Protein AF-A0A0L0F6Y8-F1 (afdb_monomer)

Organism: NCBI:txid667725

InterPro domains:
  IPR002553 Clathrin/coatomer adaptor, adaptin-like, N-terminal [PF01602] (1-62)
  IPR011989 Armadillo-like helical [G3DSA:1.25.10.10] (1-62)
  IPR016024 Armadillo-type fold [SSF48371] (1-61)
  IPR026739 AP complex subunit beta [PTHR11134] (1-62)

Foldseek 3Di:
DVVVVVVCVVVVVLVVLLVVLLVLLVCLVPPVVCVVVSVVVLVVQCVVVPVSSVVSSVVSVD

Secondary structure (DSSP, 8-state):
-HHHHHHHHHHHHHHHHHHHHHHHHHHHHH-HHHHHHHHHHHHHHHHT--HHHHHHHHHHH-

Radius of gyration: 13.7 Å; Cα contacts (8 Å, |Δi|>4): 36; chains: 1; bounding box: 36×17×35 Å

Mean predicted aligned error: 6.07 Å

Structure (mmCIF, N/CA/C/O backbone):
data_AF-A0A0L0F6Y8-F1
#
_entry.id   AF-A0A0L0F6Y8-F1
#
loop_
_atom_site.group_PDB
_atom_site.id
_atom_site.type_symbol
_atom_site.label_atom_id
_atom_site.label_alt_id
_atom_site.label_comp_id
_atom_site.label_asym_id
_atom_site.label_entity_id
_atom_site.label_seq_id
_atom_site.pdbx_PDB_ins_code
_atom_site.Cartn_x
_atom_site.Cartn_y
_atom_site.Cartn_z
_atom_site.occupancy
_atom_site.B_iso_or_equiv
_atom_site.auth_seq_id
_atom_site.auth_comp_id
_atom_site.auth_asym_id
_atom_site.auth_atom_id
_atom_site.pdbx_PDB_model_num
ATOM 1 N N . VAL A 1 1 ? 23.228 7.222 -22.022 1.00 61.12 1 VAL A N 1
ATOM 2 C CA . VAL A 1 1 ? 22.235 8.324 -22.003 1.00 61.12 1 VAL A CA 1
ATOM 3 C C . VAL A 1 1 ? 20.778 7.858 -22.136 1.00 61.12 1 VAL A C 1
ATOM 5 O O . VAL A 1 1 ? 20.121 7.767 -21.114 1.00 61.12 1 VAL A O 1
ATOM 8 N N . LEU A 1 2 ? 20.244 7.482 -23.315 1.00 65.56 2 LEU A N 1
ATOM 9 C CA . LEU A 1 2 ? 18.824 7.055 -23.460 1.00 65.56 2 LEU A CA 1
ATOM 10 C C . LEU A 1 2 ? 18.444 5.822 -22.613 1.00 65.56 2 LEU A C 1
ATOM 12 O O . LEU A 1 2 ? 17.354 5.751 -22.053 1.00 65.56 2 LEU A O 1
ATOM 16 N N . ARG A 1 3 ? 19.360 4.852 -22.505 1.00 65.38 3 ARG A N 1
ATOM 17 C CA . ARG A 1 3 ? 19.162 3.631 -21.709 1.00 65.38 3 ARG A CA 1
ATOM 18 C C . ARG A 1 3 ? 19.159 3.909 -20.201 1.00 65.38 3 ARG A C 1
ATOM 20 O O . ARG A 1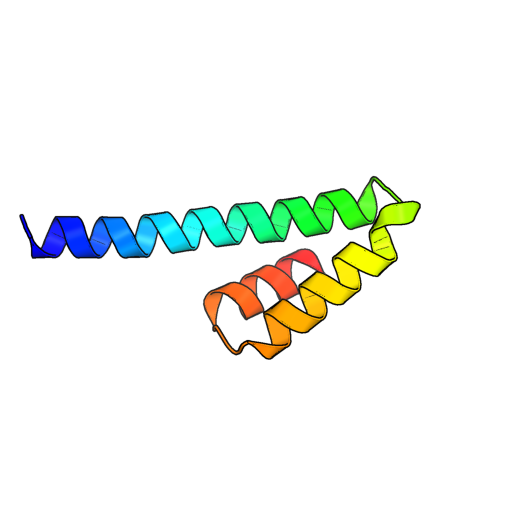 3 ? 18.336 3.332 -19.506 1.00 65.38 3 ARG A O 1
ATOM 27 N N . GLU A 1 4 ? 20.019 4.813 -19.734 1.00 66.88 4 GLU A N 1
ATOM 28 C CA . GLU A 1 4 ? 20.073 5.255 -18.330 1.00 66.88 4 GLU A CA 1
ATOM 29 C C . GLU A 1 4 ? 18.839 6.083 -17.971 1.00 66.88 4 GLU A C 1
ATOM 31 O O . GLU A 1 4 ? 18.198 5.802 -16.970 1.00 66.88 4 GLU A O 1
ATOM 36 N N . LEU A 1 5 ? 18.429 7.026 -18.830 1.00 63.50 5 LEU A N 1
ATOM 37 C CA . LEU A 1 5 ? 17.206 7.814 -18.637 1.00 63.50 5 LEU A CA 1
ATOM 38 C C . LEU A 1 5 ? 15.965 6.920 -18.525 1.00 63.50 5 LEU A C 1
ATOM 40 O O . LEU A 1 5 ? 15.176 7.096 -17.607 1.00 63.50 5 LEU A O 1
ATOM 44 N N . ARG A 1 6 ? 15.827 5.907 -19.394 1.00 58.91 6 ARG A N 1
ATOM 45 C CA . ARG A 1 6 ? 14.728 4.929 -19.317 1.00 58.91 6 ARG A CA 1
ATOM 46 C C . ARG A 1 6 ? 14.753 4.119 -18.017 1.00 58.91 6 ARG A C 1
ATOM 48 O O . ARG A 1 6 ? 13.701 3.800 -17.463 1.00 58.91 6 ARG A O 1
ATOM 55 N N . GLN A 1 7 ? 15.945 3.761 -17.548 1.00 60.19 7 GLN A N 1
ATOM 56 C CA . GLN A 1 7 ? 16.114 2.989 -16.321 1.00 60.19 7 GLN A CA 1
ATOM 57 C C . GLN A 1 7 ? 15.756 3.834 -15.088 1.00 60.19 7 GLN A C 1
ATOM 59 O O . GLN A 1 7 ? 14.999 3.368 -14.240 1.00 60.19 7 GLN A O 1
ATOM 64 N N . TYR A 1 8 ? 16.152 5.111 -15.071 1.00 57.88 8 TYR A N 1
ATOM 65 C CA . TYR A 1 8 ? 15.736 6.070 -14.047 1.00 57.88 8 TYR A CA 1
ATOM 66 C C . TYR A 1 8 ? 14.236 6.366 -14.066 1.00 57.88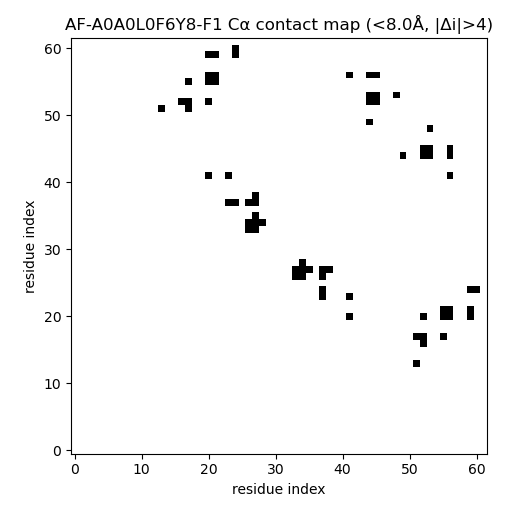 8 TYR A C 1
ATOM 68 O O . TYR A 1 8 ? 13.644 6.442 -12.995 1.00 57.88 8 TYR A O 1
ATOM 76 N N . SER A 1 9 ? 13.599 6.478 -15.239 1.00 59.19 9 SER A N 1
ATOM 77 C CA . SER A 1 9 ? 12.141 6.658 -15.315 1.00 59.19 9 SER A CA 1
ATOM 78 C C . SER A 1 9 ? 11.399 5.503 -14.640 1.00 59.19 9 SER A C 1
ATOM 80 O O . SER A 1 9 ? 10.474 5.729 -13.876 1.00 59.19 9 SER A O 1
ATOM 82 N N . THR A 1 10 ? 11.859 4.268 -14.849 1.00 62.88 10 THR A N 1
ATOM 83 C CA . THR A 1 10 ? 11.170 3.076 -14.331 1.00 62.88 10 THR A CA 1
ATOM 84 C C . THR A 1 10 ? 11.444 2.844 -12.835 1.00 62.88 10 THR A C 1
ATOM 86 O O . THR A 1 10 ? 10.544 2.469 -12.090 1.00 62.88 10 THR A O 1
ATOM 89 N N . GLU A 1 11 ? 12.674 3.074 -12.359 1.00 60.31 11 GLU A N 1
ATOM 90 C CA . GLU A 1 11 ? 13.037 2.904 -10.938 1.00 60.31 11 GLU A CA 1
ATOM 91 C C . GLU A 1 11 ? 12.487 4.023 -10.035 1.00 60.31 11 GLU A C 1
ATOM 93 O O . GLU A 1 11 ? 12.098 3.765 -8.885 1.00 60.31 11 GLU A O 1
ATOM 98 N N . ALA A 1 12 ? 12.410 5.257 -10.550 1.00 62.16 12 ALA A N 1
ATOM 99 C CA . ALA A 1 12 ? 11.777 6.373 -9.850 1.00 62.16 12 ALA A CA 1
ATOM 100 C C . ALA A 1 12 ? 10.287 6.094 -9.597 1.00 62.16 12 ALA A C 1
ATOM 102 O O . ALA A 1 12 ? 9.805 6.294 -8.480 1.00 62.16 12 ALA A O 1
ATOM 103 N N . ASP A 1 13 ? 9.587 5.538 -10.587 1.00 77.75 13 ASP A N 1
ATOM 104 C CA . ASP A 1 13 ? 8.175 5.179 -10.456 1.00 77.75 13 ASP A CA 1
ATOM 105 C C . ASP A 1 13 ? 7.950 4.078 -9.409 1.00 77.75 13 ASP A C 1
ATOM 107 O O . ASP A 1 13 ? 7.031 4.173 -8.597 1.00 77.75 13 ASP A O 1
ATOM 111 N N . ILE A 1 14 ? 8.814 3.058 -9.339 1.00 84.12 14 ILE A N 1
ATOM 112 C CA . ILE A 1 14 ? 8.662 1.964 -8.360 1.00 84.12 14 ILE A CA 1
ATOM 113 C C . ILE A 1 14 ? 8.790 2.480 -6.923 1.00 84.12 14 ILE A C 1
ATOM 115 O O . ILE A 1 14 ? 7.982 2.141 -6.056 1.00 84.12 14 ILE A O 1
ATOM 119 N N . SER A 1 15 ? 9.811 3.291 -6.647 1.00 85.31 15 SER A N 1
ATOM 120 C CA . SER A 1 15 ? 10.055 3.819 -5.299 1.00 85.31 15 SER A CA 1
ATOM 121 C C . SER A 1 15 ? 8.995 4.838 -4.867 1.00 85.31 15 SER A C 1
ATOM 123 O O . SER A 1 15 ? 8.643 4.885 -3.684 1.00 85.31 15 SER A O 1
ATOM 125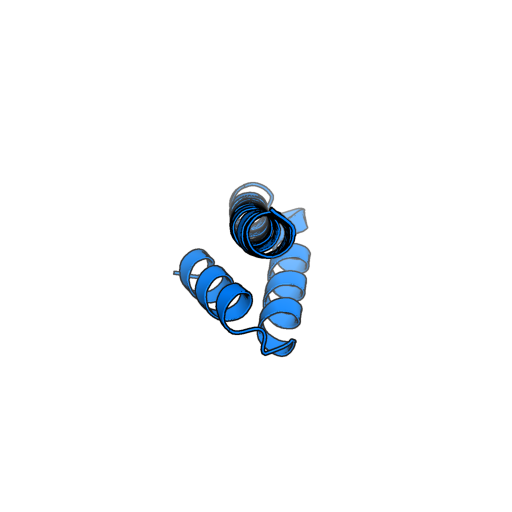 N N . PHE A 1 16 ? 8.430 5.594 -5.812 1.00 86.31 16 PHE A N 1
ATOM 126 C CA . PHE A 1 16 ? 7.259 6.433 -5.572 1.00 86.31 16 PHE A CA 1
ATOM 127 C C . PHE A 1 16 ? 6.023 5.594 -5.228 1.00 86.31 16 PHE A C 1
ATOM 129 O O . PHE A 1 16 ? 5.425 5.805 -4.173 1.00 86.31 16 PHE A O 1
ATOM 136 N N . VAL A 1 17 ? 5.702 4.585 -6.047 1.00 86.69 17 VAL A N 1
ATOM 137 C CA . VAL A 1 17 ? 4.556 3.691 -5.816 1.00 86.69 17 VAL A CA 1
ATOM 138 C C . VAL A 1 17 ? 4.648 3.024 -4.446 1.00 86.69 17 VAL A C 1
ATOM 140 O O . VAL A 1 17 ? 3.656 2.984 -3.722 1.00 86.69 17 VAL A O 1
ATOM 143 N N . ARG A 1 18 ? 5.840 2.576 -4.035 1.00 89.12 18 ARG A N 1
ATOM 144 C CA . ARG A 1 18 ? 6.041 1.994 -2.702 1.00 89.12 18 ARG A CA 1
ATOM 145 C C . ARG A 1 18 ? 5.670 2.953 -1.572 1.00 89.12 18 ARG A C 1
ATOM 147 O O . ARG A 1 18 ? 4.894 2.597 -0.687 1.00 89.12 18 ARG A O 1
ATOM 154 N N . LYS A 1 19 ? 6.171 4.191 -1.630 1.00 90.38 19 LYS A N 1
ATOM 155 C CA . LYS A 1 19 ? 5.849 5.226 -0.635 1.00 90.38 19 LYS A CA 1
ATOM 156 C C . LYS A 1 19 ? 4.357 5.548 -0.615 1.00 90.38 19 LYS A C 1
ATOM 158 O O . LYS A 1 19 ? 3.797 5.694 0.466 1.00 90.38 19 LYS A O 1
ATOM 163 N N . SER A 1 20 ? 3.706 5.609 -1.777 1.00 90.38 20 SER A N 1
ATOM 164 C CA . SER A 1 20 ? 2.260 5.833 -1.867 1.00 90.38 20 SER A CA 1
ATOM 165 C C . SER A 1 20 ? 1.460 4.715 -1.191 1.00 90.38 20 SER A C 1
ATOM 167 O O . SER A 1 20 ? 0.581 5.011 -0.384 1.00 90.38 20 SER A O 1
ATOM 169 N N . VAL A 1 21 ? 1.793 3.443 -1.448 1.00 91.44 21 VAL A N 1
ATOM 170 C CA . VAL A 1 21 ? 1.142 2.286 -0.798 1.00 91.44 21 VAL A CA 1
ATOM 171 C C . VAL A 1 21 ? 1.345 2.326 0.720 1.00 91.44 21 VAL A C 1
ATOM 173 O O . VAL A 1 21 ? 0.404 2.108 1.484 1.00 91.44 21 VAL A O 1
ATOM 176 N N . GLN A 1 22 ? 2.544 2.694 1.172 1.00 92.38 22 GLN A N 1
ATOM 177 C CA . GLN A 1 22 ? 2.847 2.842 2.592 1.00 92.38 22 GLN A CA 1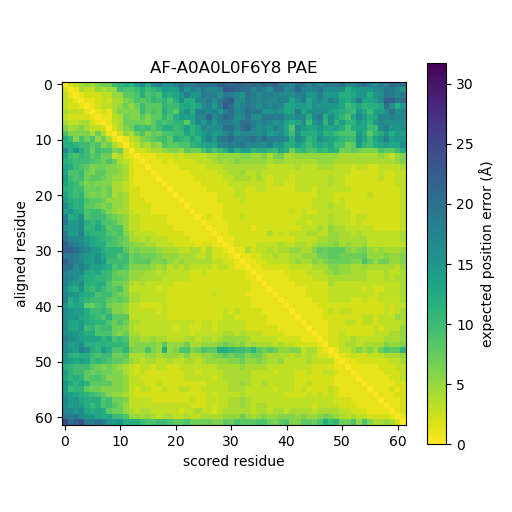
ATOM 178 C C . GLN A 1 22 ? 2.049 3.977 3.252 1.00 92.38 22 GLN A C 1
ATOM 180 O O . GLN A 1 22 ? 1.546 3.812 4.364 1.00 92.38 22 GLN A O 1
ATOM 185 N N . SER A 1 23 ? 1.883 5.115 2.572 1.00 92.88 23 SER A N 1
ATOM 186 C CA . SER A 1 23 ? 1.039 6.212 3.056 1.00 92.88 23 SER A CA 1
ATOM 187 C C . SER A 1 23 ? -0.431 5.807 3.169 1.00 92.88 23 SER A C 1
ATOM 189 O O . SER A 1 23 ? -1.059 6.158 4.163 1.00 92.88 23 SER A O 1
ATOM 191 N N . ILE A 1 24 ? -0.962 5.020 2.224 1.00 91.38 24 ILE A N 1
ATOM 192 C CA . ILE A 1 24 ? -2.334 4.484 2.299 1.00 91.38 24 ILE A CA 1
ATOM 193 C C . ILE A 1 24 ? -2.503 3.617 3.553 1.00 91.38 24 ILE A C 1
ATOM 195 O O . ILE A 1 24 ? -3.462 3.798 4.299 1.00 91.38 24 ILE A O 1
ATOM 199 N N . GLY A 1 25 ? -1.542 2.739 3.849 1.00 91.69 25 GLY A N 1
ATOM 200 C CA . GLY A 1 25 ? -1.566 1.948 5.084 1.00 91.69 25 GLY A CA 1
ATOM 201 C C . GLY A 1 25 ? -1.511 2.790 6.356 1.00 91.69 25 GLY A C 1
ATOM 202 O O . GLY A 1 25 ? -2.261 2.554 7.300 1.00 91.69 25 GLY A O 1
ATOM 203 N N . GLN A 1 26 ? -0.666 3.824 6.384 1.00 92.12 26 GLN A N 1
ATOM 204 C CA . GLN A 1 26 ? -0.619 4.746 7.522 1.00 92.12 26 GLN A CA 1
ATOM 205 C C . GLN A 1 26 ? -1.932 5.515 7.701 1.00 92.12 26 GLN A C 1
ATOM 207 O O . GLN A 1 26 ? -2.342 5.746 8.838 1.00 92.12 26 GLN A O 1
ATOM 212 N N . CYS A 1 27 ? -2.587 5.909 6.607 1.00 91.44 27 CYS A N 1
ATOM 213 C CA . CYS A 1 27 ? -3.915 6.514 6.646 1.00 91.44 27 CYS A CA 1
ATOM 214 C C . CYS A 1 27 ? -4.951 5.538 7.208 1.00 91.44 27 CYS A C 1
ATOM 216 O O . CYS A 1 27 ? -5.723 5.947 8.069 1.00 91.44 27 CYS A O 1
ATOM 218 N N . ALA A 1 28 ? -4.904 4.261 6.816 1.00 90.88 28 ALA A N 1
ATOM 219 C CA . ALA A 1 28 ? -5.799 3.230 7.342 1.00 90.88 28 ALA A CA 1
ATOM 220 C C . ALA A 1 28 ? -5.684 3.061 8.868 1.00 90.88 28 ALA A C 1
ATOM 222 O O . ALA A 1 28 ? -6.686 2.845 9.538 1.00 90.88 28 ALA A O 1
ATOM 223 N N . ILE A 1 29 ? -4.472 3.193 9.424 1.00 89.88 29 ILE A N 1
ATOM 224 C CA . ILE A 1 29 ? -4.222 3.070 10.873 1.00 89.88 29 ILE A CA 1
ATOM 225 C C . ILE A 1 29 ? -4.610 4.347 11.629 1.00 89.88 29 ILE A C 1
ATOM 227 O O . ILE A 1 29 ? -5.109 4.285 12.749 1.00 89.88 29 ILE A O 1
ATOM 231 N N . LYS A 1 30 ? -4.334 5.524 11.057 1.00 92.81 30 LYS A N 1
ATOM 232 C CA . LYS A 1 30 ? -4.516 6.812 11.750 1.00 92.81 30 LYS A CA 1
ATOM 233 C C . LYS A 1 30 ? -5.927 7.383 11.625 1.00 92.81 30 LYS A C 1
ATOM 235 O O . LYS A 1 30 ? -6.304 8.213 12.446 1.00 92.81 30 LYS A O 1
ATOM 240 N N . ILE A 1 31 ? -6.667 7.012 10.582 1.00 92.94 31 ILE A N 1
ATOM 241 C CA . ILE A 1 31 ? -7.968 7.589 10.238 1.00 92.94 31 ILE A CA 1
ATOM 242 C C . ILE A 1 31 ? -8.987 6.450 10.141 1.00 92.94 31 ILE A C 1
ATOM 244 O O . ILE A 1 31 ? -9.155 5.859 9.077 1.00 92.94 31 ILE A O 1
ATOM 248 N N . GLU A 1 32 ? -9.702 6.168 11.234 1.00 90.12 32 GLU A N 1
ATOM 249 C CA . GLU A 1 32 ? -10.679 5.064 11.295 1.00 90.12 32 GLU A CA 1
ATOM 250 C C . GLU A 1 32 ? -11.742 5.145 10.192 1.00 90.12 32 GLU A C 1
ATOM 252 O O . GLU A 1 32 ? -12.019 4.153 9.527 1.00 90.12 32 GLU A O 1
ATOM 257 N N . ILE A 1 33 ? -12.282 6.337 9.917 1.00 92.62 33 ILE A N 1
ATOM 258 C CA . ILE A 1 33 ? -13.306 6.526 8.872 1.00 92.62 33 ILE A CA 1
ATOM 259 C C . ILE A 1 33 ? -12.799 6.234 7.451 1.00 92.62 33 ILE A C 1
ATOM 261 O O . ILE A 1 33 ? -13.599 6.016 6.547 1.00 92.62 33 ILE A O 1
ATOM 265 N N . ALA A 1 34 ? -11.481 6.269 7.240 1.00 88.94 34 ALA A N 1
ATOM 266 C CA . ALA A 1 34 ? -10.853 5.992 5.953 1.00 88.94 34 ALA A CA 1
ATOM 267 C C . ALA A 1 34 ? -10.301 4.562 5.878 1.00 88.94 34 ALA A C 1
ATOM 269 O O . ALA A 1 34 ? -9.833 4.161 4.812 1.00 88.94 34 ALA A O 1
ATOM 270 N N . ALA A 1 35 ? -10.344 3.796 6.974 1.00 90.81 35 ALA A N 1
ATOM 271 C CA . ALA A 1 35 ? -9.777 2.455 7.044 1.00 90.81 35 ALA A CA 1
ATOM 272 C C . ALA A 1 35 ? -10.405 1.528 5.998 1.00 90.81 35 ALA A C 1
ATOM 274 O O . ALA A 1 35 ? -9.674 0.923 5.216 1.00 90.81 35 ALA A O 1
ATOM 275 N N . ASP A 1 36 ? -11.736 1.506 5.901 1.00 91.81 36 ASP A N 1
ATOM 276 C CA . ASP A 1 36 ? -12.452 0.659 4.939 1.00 91.81 36 ASP A CA 1
ATOM 277 C C . ASP A 1 36 ? -12.068 0.987 3.488 1.00 91.81 36 ASP A C 1
ATOM 279 O O . ASP A 1 36 ? -11.734 0.093 2.709 1.00 91.81 36 ASP A O 1
ATOM 283 N N . GLN A 1 37 ? -12.011 2.278 3.142 1.00 92.94 37 GLN A N 1
ATOM 284 C CA . GLN A 1 37 ? -11.608 2.737 1.805 1.00 92.94 37 GLN A CA 1
ATOM 285 C C . GLN A 1 37 ? -10.139 2.414 1.499 1.00 92.94 37 GLN A C 1
ATOM 287 O O . GLN A 1 37 ? -9.794 2.031 0.377 1.00 92.94 37 GLN A O 1
ATOM 292 N N . CYS A 1 38 ? -9.254 2.548 2.490 1.00 92.38 38 CYS A N 1
ATOM 293 C CA . CYS A 1 38 ? -7.842 2.210 2.335 1.00 92.38 38 CYS A CA 1
ATOM 294 C C . CYS A 1 38 ? -7.657 0.700 2.133 1.00 92.38 38 CYS A C 1
ATOM 296 O O . CYS A 1 38 ? -6.877 0.296 1.272 1.00 92.38 38 CYS A O 1
ATOM 298 N N . ILE A 1 39 ? -8.392 -0.132 2.875 1.00 91.19 39 ILE A N 1
ATOM 299 C CA . ILE A 1 39 ? -8.351 -1.592 2.742 1.00 91.19 39 ILE A CA 1
ATOM 300 C C . ILE A 1 39 ? -8.902 -2.024 1.376 1.00 91.19 39 ILE A C 1
ATOM 302 O O . ILE A 1 39 ? -8.277 -2.849 0.709 1.00 91.19 39 ILE A O 1
ATOM 306 N N . GLU A 1 40 ? -10.013 -1.445 0.913 1.00 93.44 40 GLU A N 1
ATOM 307 C CA . GLU A 1 40 ? -10.553 -1.713 -0.426 1.00 93.44 40 GLU A CA 1
ATOM 308 C C . GLU A 1 40 ? -9.534 -1.364 -1.521 1.00 93.44 40 GLU A C 1
ATOM 310 O O . GLU A 1 40 ? -9.271 -2.164 -2.422 1.00 93.44 40 GLU A O 1
ATOM 315 N N . THR A 1 41 ? -8.878 -0.208 -1.394 1.00 90.69 41 THR A N 1
ATOM 316 C CA . THR A 1 41 ? -7.828 0.224 -2.326 1.00 90.69 41 THR A CA 1
ATOM 317 C C . THR A 1 41 ? -6.633 -0.736 -2.311 1.00 90.69 41 THR A C 1
ATOM 319 O O . THR A 1 41 ? -6.139 -1.129 -3.369 1.00 90.69 41 THR A O 1
ATOM 322 N N . LEU A 1 42 ? -6.177 -1.175 -1.132 1.00 89.00 42 LEU A N 1
ATOM 323 C CA . LEU A 1 42 ? -5.096 -2.161 -1.006 1.00 89.00 42 LEU A CA 1
ATOM 324 C C . LEU A 1 42 ? -5.481 -3.512 -1.632 1.00 89.00 42 LEU A C 1
ATOM 326 O O . LEU A 1 42 ? -4.656 -4.120 -2.314 1.00 89.00 42 LEU A O 1
ATOM 330 N N . MET A 1 43 ? -6.733 -3.958 -1.482 1.00 90.69 43 MET A N 1
ATOM 331 C CA . MET A 1 43 ? -7.232 -5.174 -2.134 1.00 90.69 43 MET A CA 1
ATOM 332 C C . MET A 1 43 ? -7.220 -5.058 -3.666 1.00 90.69 43 MET A C 1
ATOM 334 O O . MET A 1 43 ? -6.770 -5.981 -4.350 1.00 90.69 43 MET A O 1
ATOM 338 N N . GLN A 1 44 ? -7.644 -3.917 -4.218 1.00 89.75 44 GLN A N 1
ATOM 339 C CA . GLN A 1 44 ? -7.585 -3.661 -5.663 1.00 89.75 44 GLN A CA 1
ATOM 340 C C . GLN A 1 44 ? -6.138 -3.646 -6.180 1.00 89.75 44 GLN A C 1
ATOM 342 O O . GLN A 1 44 ? -5.842 -4.214 -7.233 1.00 89.75 44 GLN A O 1
ATOM 347 N N . LEU A 1 45 ? -5.213 -3.061 -5.416 1.00 86.44 45 LEU A N 1
ATOM 348 C CA . LEU A 1 45 ? -3.791 -3.039 -5.751 1.00 86.44 45 LEU A CA 1
ATOM 349 C C . LEU A 1 45 ? -3.184 -4.446 -5.777 1.00 86.44 45 LEU A C 1
ATOM 351 O O . LEU A 1 45 ? -2.427 -4.762 -6.695 1.00 86.44 45 LEU A O 1
ATOM 355 N N . VAL A 1 46 ? -3.563 -5.329 -4.850 1.00 87.50 46 VAL A N 1
ATOM 356 C CA . VAL A 1 46 ? -3.145 -6.741 -4.885 1.00 87.50 46 VAL A CA 1
ATOM 357 C C . VAL A 1 46 ? -3.716 -7.460 -6.117 1.00 87.50 46 VAL A C 1
ATOM 359 O O . VAL A 1 46 ? -3.015 -8.249 -6.757 1.00 87.50 46 VAL A O 1
ATOM 362 N N . ALA A 1 47 ? -4.952 -7.145 -6.512 1.00 88.12 47 ALA A N 1
ATOM 363 C CA . ALA A 1 47 ? -5.601 -7.737 -7.682 1.00 88.12 47 ALA A CA 1
ATOM 364 C C . ALA A 1 47 ? -4.943 -7.355 -9.024 1.00 88.12 47 ALA A C 1
ATOM 366 O O . ALA A 1 47 ? -5.056 -8.113 -9.988 1.00 88.12 47 ALA A O 1
ATOM 367 N N . THR A 1 48 ? -4.207 -6.236 -9.098 1.00 84.88 48 THR A N 1
ATOM 368 C CA . THR A 1 48 ? -3.503 -5.804 -10.327 1.00 84.88 48 THR A CA 1
ATOM 369 C C . THR A 1 48 ? -2.377 -6.750 -10.765 1.00 84.88 48 THR A C 1
ATOM 371 O O . THR A 1 48 ? -1.927 -6.676 -11.907 1.00 84.88 48 THR A O 1
ATOM 374 N N . LYS A 1 49 ? -1.919 -7.653 -9.879 1.00 77.06 49 LYS A N 1
ATOM 375 C CA . LYS A 1 49 ? -0.814 -8.610 -10.105 1.00 77.06 49 LYS A CA 1
ATOM 376 C C . LYS A 1 49 ?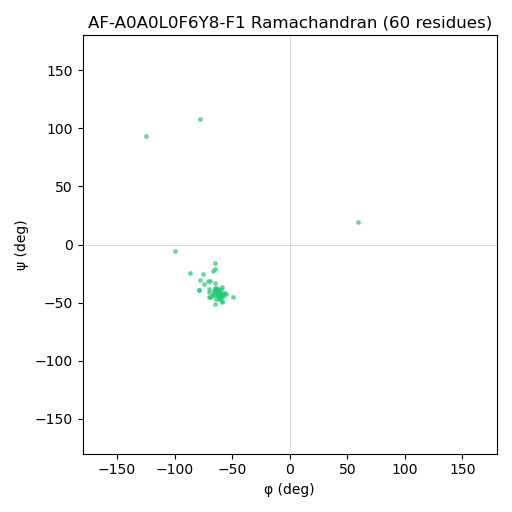 0.535 -7.969 -10.451 1.00 77.06 49 LYS A C 1
ATOM 378 O O . LYS A 1 49 ? 1.434 -8.638 -10.963 1.00 77.06 49 LYS A O 1
ATOM 383 N N . VAL A 1 50 ? 0.720 -6.689 -10.143 1.00 86.62 50 VAL A N 1
ATOM 384 C CA . VAL A 1 50 ? 2.019 -6.032 -10.286 1.00 86.62 50 VAL A CA 1
ATOM 385 C C . VAL A 1 50 ? 2.906 -6.428 -9.104 1.00 86.62 50 VAL A C 1
ATOM 387 O O . VAL A 1 50 ? 2.684 -5.989 -7.979 1.00 86.62 50 VAL A O 1
ATOM 390 N N . ASN A 1 51 ? 3.922 -7.260 -9.349 1.00 85.38 51 ASN A N 1
ATOM 391 C CA . ASN A 1 51 ? 4.722 -7.912 -8.298 1.00 85.38 51 ASN A CA 1
ATOM 392 C C . ASN A 1 51 ? 5.244 -6.964 -7.204 1.00 85.38 51 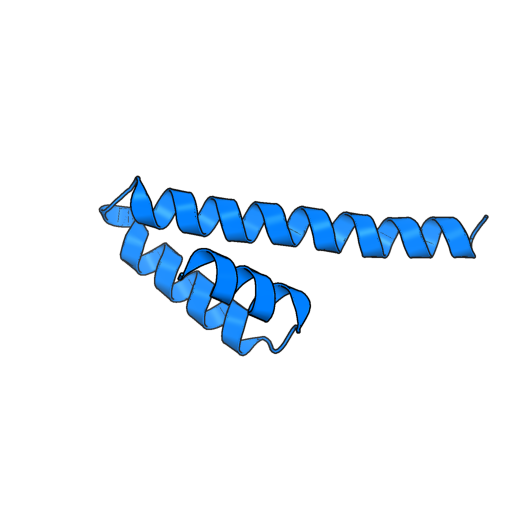ASN A C 1
ATOM 394 O O . ASN A 1 51 ? 5.136 -7.284 -6.023 1.00 85.38 51 ASN A O 1
ATOM 398 N N . TYR A 1 52 ? 5.790 -5.798 -7.56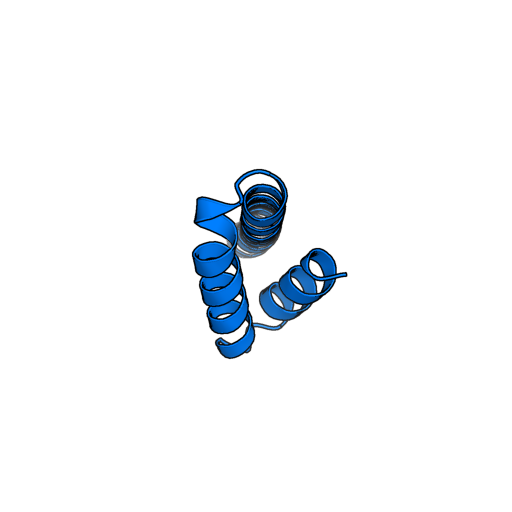8 1.00 86.44 52 TYR A N 1
ATOM 399 C CA . TYR A 1 52 ? 6.329 -4.852 -6.582 1.00 86.44 52 TYR A CA 1
ATOM 400 C C . TYR A 1 52 ? 5.233 -4.167 -5.752 1.00 86.44 52 TYR A C 1
ATOM 402 O O . TYR A 1 52 ? 5.456 -3.889 -4.577 1.00 86.44 52 TYR A O 1
ATOM 410 N N . VAL A 1 53 ? 4.046 -3.941 -6.329 1.00 87.62 53 VAL A N 1
ATOM 411 C CA . VAL A 1 53 ? 2.879 -3.391 -5.619 1.00 87.62 53 VAL A CA 1
ATOM 412 C C . VAL A 1 53 ? 2.331 -4.418 -4.641 1.00 87.62 53 VAL A C 1
ATOM 414 O O . VAL A 1 53 ? 2.078 -4.088 -3.489 1.00 87.62 53 VAL A O 1
ATOM 417 N N . VAL A 1 54 ? 2.204 -5.674 -5.079 1.00 89.44 54 VAL A N 1
ATOM 418 C CA . VAL A 1 54 ? 1.742 -6.784 -4.236 1.00 89.44 54 VAL A CA 1
ATOM 419 C C . VAL A 1 54 ? 2.682 -6.981 -3.044 1.00 89.44 54 VAL A C 1
ATOM 421 O O . VAL A 1 54 ? 2.220 -7.085 -1.912 1.00 89.44 54 VAL A O 1
ATOM 424 N N . GLN A 1 55 ? 4.000 -6.986 -3.272 1.00 87.25 55 GLN A N 1
ATOM 425 C CA . GLN A 1 55 ? 4.989 -7.101 -2.194 1.00 87.25 55 GLN A CA 1
ATOM 426 C C . GLN A 1 55 ? 4.898 -5.951 -1.187 1.00 87.25 55 GLN A C 1
ATOM 428 O O . GLN A 1 55 ? 4.962 -6.186 0.022 1.00 87.25 55 GLN A O 1
ATOM 433 N N . GLU A 1 56 ? 4.745 -4.717 -1.668 1.00 90.56 56 GLU A N 1
ATOM 434 C CA . GLU A 1 56 ? 4.617 -3.567 -0.776 1.00 90.56 56 GLU A CA 1
ATOM 435 C C . GLU A 1 56 ? 3.304 -3.612 0.010 1.00 90.56 56 GLU A C 1
ATOM 437 O O . GLU A 1 56 ? 3.314 -3.437 1.224 1.00 90.56 56 GLU A O 1
ATOM 442 N N . ALA A 1 57 ? 2.188 -3.933 -0.649 1.00 89.31 57 ALA A N 1
ATOM 443 C CA . ALA A 1 57 ? 0.887 -4.066 -0.001 1.00 89.31 57 ALA A CA 1
ATOM 444 C C . ALA A 1 57 ? 0.915 -5.129 1.112 1.00 89.31 57 ALA A C 1
ATOM 446 O O . ALA A 1 57 ? 0.428 -4.874 2.208 1.00 89.31 57 ALA A O 1
ATOM 447 N N . ILE A 1 58 ? 1.561 -6.281 0.883 1.00 88.75 58 ILE A N 1
ATOM 448 C CA . ILE A 1 58 ? 1.760 -7.311 1.920 1.00 88.75 58 ILE A CA 1
ATOM 449 C C . ILE A 1 58 ? 2.606 -6.776 3.083 1.00 88.75 58 ILE A C 1
ATOM 451 O O . ILE A 1 58 ? 2.306 -7.057 4.240 1.00 88.75 58 ILE A O 1
ATOM 455 N N . THR A 1 59 ? 3.654 -6.002 2.791 1.00 90.25 59 THR A N 1
ATOM 456 C CA . THR A 1 59 ? 4.532 -5.420 3.821 1.00 90.25 59 THR A CA 1
ATOM 457 C C . THR A 1 59 ? 3.792 -4.415 4.701 1.00 90.25 59 THR A C 1
ATOM 459 O O . THR A 1 59 ? 4.100 -4.314 5.880 1.00 90.25 59 THR A O 1
ATOM 462 N N . VAL A 1 60 ? 2.821 -3.695 4.138 1.00 88.81 60 VAL A N 1
ATOM 463 C CA . VAL A 1 60 ? 1.994 -2.708 4.843 1.00 88.81 60 VAL A CA 1
ATOM 464 C C . VAL A 1 60 ? 0.889 -3.354 5.687 1.00 88.81 60 VAL A C 1
ATOM 466 O O . VAL A 1 60 ? 0.509 -2.795 6.710 1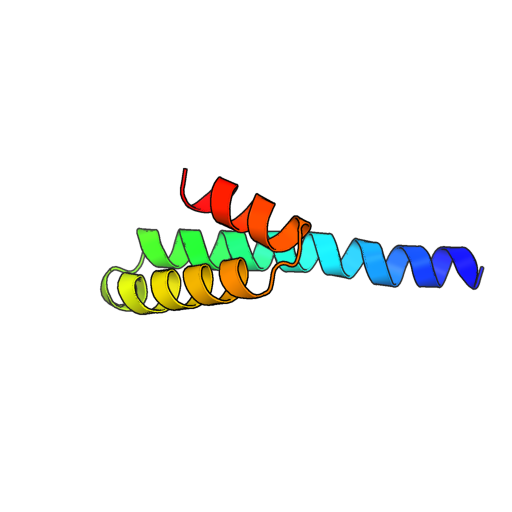.00 88.81 60 VAL A O 1
ATOM 469 N N . ILE A 1 61 ? 0.371 -4.513 5.266 1.00 83.12 61 ILE A N 1
ATOM 470 C CA . ILE A 1 61 ? -0.658 -5.266 6.005 1.00 83.12 61 ILE A CA 1
ATOM 471 C C . ILE A 1 61 ? -0.068 -5.998 7.227 1.00 83.12 61 ILE A C 1
ATOM 473 O O . ILE A 1 61 ? -0.803 -6.281 8.172 1.00 83.12 61 ILE A O 1
ATOM 477 N N . ARG A 1 62 ? 1.231 -6.324 7.207 1.00 76.19 62 ARG A N 1
ATOM 478 C CA . ARG A 1 62 ? 1.937 -6.977 8.320 1.00 76.19 62 ARG A CA 1
ATOM 479 C C . ARG A 1 62 ? 2.316 -5.990 9.420 1.00 76.19 62 ARG A C 1
ATOM 481 O O . ARG A 1 62 ? 2.085 -6.351 10.593 1.00 76.19 62 ARG A O 1
#

Solvent-accessible surface area (backbone atoms only — not comparable to full-atom values): 3444 Å² total; per-residue (Å²): 106,75,68,55,52,54,49,48,56,55,53,54,50,52,58,49,51,46,53,53,53,46,50,42,43,52,43,29,74,76,34,71,92,43,23,65,61,35,51,52,50,49,53,54,47,47,69,68,67,44,67,71,54,34,54,44,48,54,63,56,75,106

pLDDT: mean 83.58, std 11.2, range [57.88, 93.44]

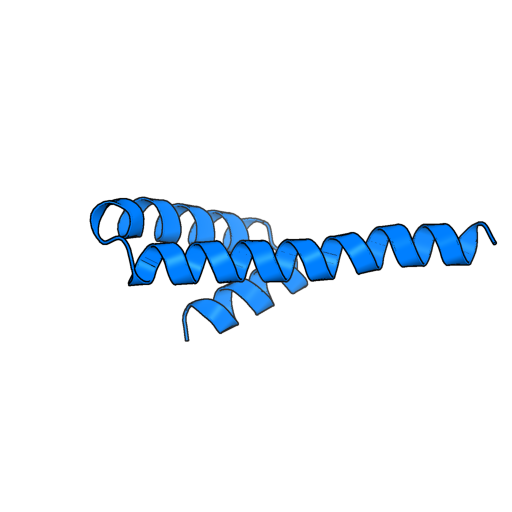Sequence (62 aa):
VLRELRQYSTEADISFVRKSVQSIGQCAIKIEIAADQCIETLMQLVATKVNYVVQEAITVIR